Protein AF-A0A3E2X1S2-F1 (afdb_monomer_lite)

Structure (mmCIF, N/CA/C/O backbone):
data_AF-A0A3E2X1S2-F1
#
_entry.id   AF-A0A3E2X1S2-F1
#
loop_
_atom_site.group_PDB
_atom_site.id
_atom_site.type_symbol
_atom_site.label_atom_id
_atom_site.label_alt_id
_atom_site.label_comp_id
_atom_site.label_asym_id
_atom_site.label_entity_id
_atom_site.label_seq_id
_atom_site.pdbx_PDB_ins_code
_atom_site.Cartn_x
_atom_site.Cartn_y
_atom_site.Cartn_z
_atom_site.occupancy
_atom_site.B_iso_or_equiv
_atom_site.auth_seq_id
_atom_site.auth_comp_id
_atom_site.auth_asym_id
_atom_site.auth_atom_id
_atom_site.pdbx_PDB_model_num
ATOM 1 N N . MET A 1 1 ? -21.864 0.908 42.367 1.00 70.44 1 MET A N 1
ATOM 2 C CA . MET A 1 1 ? -21.773 1.734 41.133 1.00 70.44 1 MET A CA 1
ATOM 3 C C . MET A 1 1 ? -22.948 1.372 40.247 1.00 70.44 1 MET A C 1
ATOM 5 O O . MET A 1 1 ? -23.248 0.187 40.154 1.00 70.44 1 MET A O 1
ATOM 9 N N . LYS A 1 2 ? -23.632 2.351 39.648 1.00 78.19 2 LYS A N 1
ATOM 10 C CA . LYS A 1 2 ? -24.820 2.094 38.821 1.00 78.19 2 LYS A CA 1
ATOM 11 C C . LYS A 1 2 ? -24.446 1.977 37.347 1.00 78.19 2 LYS A C 1
ATOM 13 O O . LYS A 1 2 ? -23.560 2.682 36.866 1.00 78.19 2 LYS A O 1
ATOM 18 N N . CYS A 1 3 ? -25.121 1.084 36.637 1.00 74.25 3 CYS A N 1
ATOM 19 C CA . CYS A 1 3 ? -24.978 0.922 35.201 1.00 74.25 3 CYS A CA 1
ATOM 20 C C . CYS A 1 3 ? -25.493 2.182 34.481 1.00 74.25 3 CYS A C 1
ATOM 22 O O . CYS A 1 3 ? -26.641 2.568 34.709 1.00 74.25 3 CYS A O 1
ATOM 24 N N . PRO A 1 4 ? -24.718 2.794 33.566 1.00 74.25 4 PRO A N 1
ATOM 25 C CA . PRO A 1 4 ? -25.152 3.987 32.832 1.00 74.25 4 PRO A CA 1
ATOM 26 C C . PRO A 1 4 ? -26.314 3.720 31.861 1.00 74.25 4 PRO A C 1
ATOM 28 O O . PRO A 1 4 ? -26.909 4.662 31.353 1.00 74.25 4 PRO A O 1
ATOM 31 N N . LYS A 1 5 ? -26.633 2.447 31.579 1.00 77.50 5 LYS A N 1
ATOM 32 C CA . LYS A 1 5 ? -27.689 2.059 30.634 1.00 77.50 5 LYS A CA 1
ATOM 33 C C . LYS A 1 5 ? -29.023 1.728 31.313 1.00 77.50 5 LYS A C 1
ATOM 35 O O . LYS A 1 5 ? -30.064 2.084 30.782 1.00 77.50 5 LYS A O 1
ATOM 40 N N . CYS A 1 6 ? -28.998 1.036 32.453 1.00 81.88 6 CYS A N 1
ATOM 41 C CA . CYS A 1 6 ? -30.210 0.543 33.124 1.00 81.88 6 CYS A CA 1
ATOM 42 C C . CYS A 1 6 ? -30.340 0.957 34.595 1.00 81.88 6 CYS A C 1
ATOM 44 O O . CYS A 1 6 ? -31.314 0.587 35.236 1.00 81.88 6 CYS A O 1
ATOM 46 N N . GLY A 1 7 ? -29.363 1.669 35.165 1.00 79.88 7 GLY A N 1
ATOM 47 C CA . GLY A 1 7 ? -29.407 2.118 36.561 1.00 79.88 7 GLY A CA 1
ATOM 48 C C . GLY A 1 7 ? -29.196 1.026 37.620 1.00 79.88 7 GLY A C 1
ATOM 49 O O . GLY A 1 7 ? -29.007 1.373 38.785 1.00 79.88 7 GLY A O 1
ATOM 50 N N . ASN A 1 8 ? -29.166 -0.256 37.238 1.00 84.62 8 ASN A N 1
ATOM 51 C CA . ASN A 1 8 ? -28.918 -1.373 38.154 1.00 84.62 8 ASN A CA 1
ATOM 52 C C . ASN A 1 8 ? -27.481 -1.401 38.682 1.00 84.62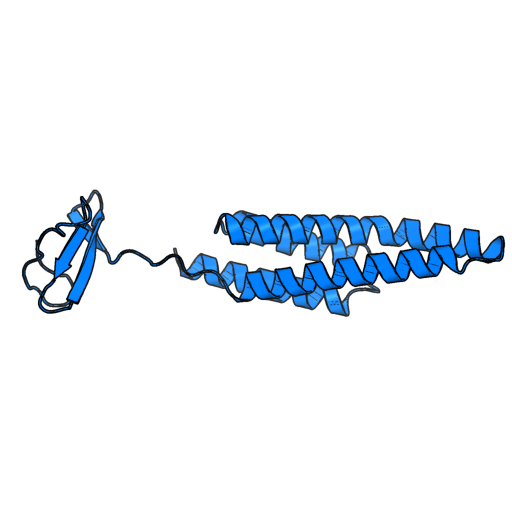 8 ASN A C 1
ATOM 54 O O . ASN A 1 8 ? -26.566 -0.819 38.092 1.00 84.62 8 ASN A O 1
ATOM 58 N N . GLU A 1 9 ? -27.282 -2.095 39.800 1.00 82.81 9 GLU A N 1
ATOM 59 C CA . GLU A 1 9 ? -25.969 -2.232 40.419 1.00 82.81 9 GLU A CA 1
ATOM 60 C C . GLU A 1 9 ? -25.015 -3.071 39.562 1.00 82.81 9 GLU A C 1
ATOM 62 O O . GLU A 1 9 ? -25.385 -4.068 38.943 1.00 82.81 9 GLU A O 1
ATOM 67 N N . LEU A 1 10 ? -23.764 -2.622 39.507 1.00 81.06 10 LEU A N 1
ATOM 68 C CA . LEU A 1 10 ? -22.674 -3.291 38.817 1.00 81.06 10 LEU A CA 1
ATOM 69 C C . LEU A 1 10 ? -21.907 -4.188 39.791 1.00 81.06 10 LEU A C 1
ATOM 71 O O . LEU A 1 10 ? -21.396 -3.717 40.810 1.00 81.06 10 LEU A O 1
ATOM 75 N N . ARG A 1 11 ? -21.758 -5.464 39.437 1.00 83.06 11 ARG A N 1
ATOM 76 C CA . ARG A 1 11 ? -20.967 -6.458 40.170 1.00 83.06 11 ARG A CA 1
ATOM 77 C C . ARG A 1 11 ? -19.531 -6.492 39.643 1.00 83.06 11 ARG A C 1
ATOM 79 O O . ARG A 1 11 ? -19.321 -6.401 38.441 1.00 83.06 11 ARG A O 1
ATOM 86 N N . ALA A 1 12 ? -18.532 -6.694 40.502 1.00 80.75 12 ALA A N 1
ATOM 87 C CA . ALA A 1 12 ? -17.154 -6.923 40.053 1.00 80.75 12 ALA A CA 1
ATOM 88 C C . ALA A 1 12 ? -17.018 -8.260 39.291 1.00 80.75 12 ALA A C 1
ATOM 90 O O . ALA A 1 12 ? -17.514 -9.305 39.732 1.00 80.75 12 ALA A O 1
ATOM 91 N N . ALA A 1 13 ? -16.343 -8.240 38.142 1.00 81.12 13 ALA A N 1
ATOM 92 C CA . ALA A 1 13 ? -16.079 -9.432 37.345 1.00 81.12 13 ALA A CA 1
ATOM 93 C C . ALA A 1 13 ? -15.066 -10.336 38.067 1.00 81.12 13 ALA A C 1
ATOM 95 O O . ALA A 1 13 ? -13.959 -9.907 38.372 1.00 81.12 13 ALA A O 1
ATOM 96 N N . LYS A 1 14 ? -15.409 -11.613 38.288 1.00 78.44 14 LYS A N 1
ATOM 97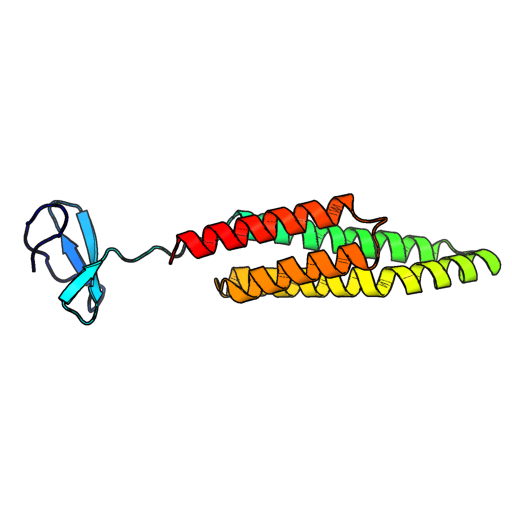 C CA . LYS A 1 14 ? -14.512 -12.574 38.963 1.00 78.44 14 LYS A CA 1
ATOM 98 C C . LYS A 1 14 ? -13.238 -12.896 38.164 1.00 78.44 14 LYS A C 1
ATOM 100 O O . LYS A 1 14 ? -12.242 -13.278 38.756 1.00 78.44 14 LYS A O 1
ATOM 105 N N . ASN A 1 15 ? -13.268 -12.724 36.838 1.00 77.50 15 ASN A N 1
ATOM 106 C CA . ASN A 1 15 ? -12.197 -13.172 35.936 1.00 77.50 15 ASN A CA 1
ATOM 107 C C . ASN A 1 15 ? -11.258 -12.053 35.453 1.00 77.50 15 ASN A C 1
ATOM 109 O O . ASN A 1 15 ? -10.311 -12.341 34.726 1.00 77.50 15 ASN A O 1
ATOM 113 N N . LYS A 1 16 ? -11.530 -10.779 35.776 1.00 71.69 16 LYS A N 1
ATOM 114 C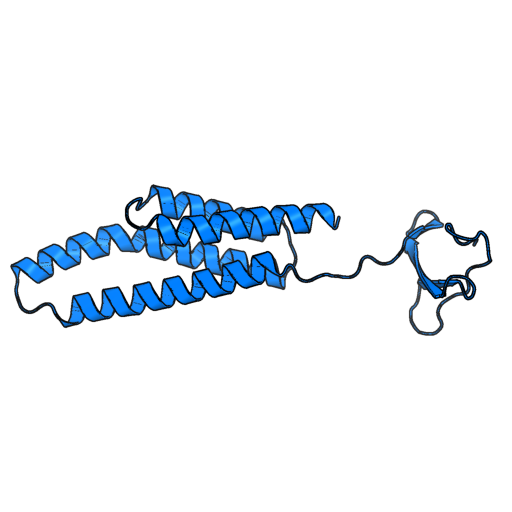 CA . LYS A 1 16 ? -10.707 -9.635 35.345 1.00 71.69 16 LYS A CA 1
ATOM 115 C C . LYS A 1 16 ? -10.768 -8.503 36.372 1.00 71.69 16 LYS A C 1
ATOM 117 O O . LYS A 1 16 ? -11.828 -7.908 36.565 1.00 71.69 16 LYS A O 1
ATOM 122 N N . GLU A 1 17 ? -9.632 -8.162 36.976 1.00 72.81 17 GLU A N 1
ATOM 123 C CA . GLU A 1 17 ? -9.527 -7.035 37.909 1.00 72.81 17 GLU A CA 1
ATOM 124 C C . GLU A 1 17 ? -9.866 -5.702 37.217 1.00 72.81 17 GLU A C 1
ATOM 126 O O . GLU A 1 17 ? -9.459 -5.439 36.083 1.00 72.81 17 GLU A O 1
ATOM 131 N N . GLY A 1 18 ? -10.664 -4.861 37.883 1.00 73.19 18 GLY A N 1
ATOM 132 C CA . GLY A 1 18 ? -11.097 -3.557 37.360 1.00 73.19 18 GLY A CA 1
ATOM 133 C C . GLY A 1 18 ? -12.247 -3.592 36.340 1.00 73.19 18 GLY A C 1
ATOM 134 O O . GLY A 1 18 ? -12.597 -2.543 35.786 1.00 73.19 18 GLY A O 1
ATOM 135 N N . TYR A 1 19 ? -12.850 -4.761 36.094 1.00 76.19 19 TYR A N 1
ATOM 136 C CA . TYR A 1 19 ? -14.057 -4.903 35.275 1.00 76.19 19 TYR A CA 1
ATOM 137 C C . TYR A 1 19 ? -15.294 -5.133 36.139 1.00 76.19 19 TYR A C 1
ATOM 139 O O . TYR A 1 19 ? -15.247 -5.822 37.156 1.00 76.19 19 TYR A O 1
ATOM 147 N N . TYR A 1 20 ? -16.417 -4.590 35.688 1.00 80.06 20 TYR A N 1
ATOM 148 C CA . TYR A 1 20 ? -17.721 -4.730 36.311 1.00 80.06 20 TYR A CA 1
ATOM 149 C C . TYR A 1 20 ? -18.744 -5.234 35.289 1.00 80.06 20 TYR A C 1
ATOM 151 O O . TYR A 1 20 ? -18.684 -4.868 34.116 1.00 80.06 20 TYR A O 1
ATOM 159 N N . VAL A 1 21 ? -19.670 -6.080 35.725 1.00 83.81 21 VAL A N 1
ATOM 160 C CA . VAL A 1 21 ? -20.726 -6.688 34.911 1.00 83.81 21 VAL A CA 1
ATOM 161 C C . VAL A 1 21 ? -22.079 -6.228 35.435 1.00 83.81 21 VAL A C 1
ATOM 163 O O . VAL A 1 21 ? -22.284 -6.138 36.646 1.00 83.81 21 VAL A O 1
ATOM 166 N N . CYS A 1 22 ? -22.994 -5.922 34.521 1.00 82.94 22 CYS A N 1
ATOM 167 C CA . CYS A 1 22 ? -24.399 -5.706 34.843 1.00 82.94 22 CYS A CA 1
ATOM 168 C C . CYS A 1 22 ? -25.206 -6.955 34.472 1.00 82.94 22 CYS A C 1
ATOM 170 O O . CYS A 1 22 ? -25.376 -7.201 33.280 1.00 82.94 22 CYS A O 1
ATOM 172 N N . ASP A 1 23 ? -25.746 -7.694 35.447 1.00 82.50 23 ASP A N 1
ATOM 173 C CA . ASP A 1 23 ? -26.539 -8.913 35.190 1.00 82.50 23 ASP A CA 1
ATOM 174 C C . ASP A 1 23 ? -27.833 -8.625 34.397 1.00 82.50 23 ASP A C 1
ATOM 176 O O . ASP A 1 23 ? -28.298 -9.456 33.627 1.00 82.50 23 ASP A O 1
ATOM 180 N N . ALA A 1 24 ? -28.391 -7.413 34.508 1.00 83.25 24 ALA A N 1
ATOM 181 C CA . ALA A 1 24 ? -29.602 -7.018 33.779 1.00 83.25 24 ALA A CA 1
ATOM 182 C C . ALA A 1 24 ? -29.359 -6.609 32.316 1.00 83.25 24 ALA A C 1
ATOM 184 O O . ALA A 1 24 ? -30.285 -6.594 31.512 1.00 83.25 24 ALA A O 1
ATOM 185 N N . CYS A 1 25 ? -28.138 -6.194 31.973 1.00 75.38 25 CYS A N 1
ATOM 186 C CA . CYS A 1 25 ? -27.777 -5.744 30.623 1.00 75.38 25 CYS A CA 1
ATOM 187 C C . CYS A 1 25 ? -26.734 -6.644 29.957 1.00 75.38 25 CYS A C 1
ATOM 189 O O . CYS A 1 25 ? -26.215 -6.245 28.913 1.00 75.38 25 CYS A O 1
ATOM 191 N N . ASP A 1 26 ? -26.372 -7.752 30.608 1.00 77.69 26 ASP A N 1
ATOM 192 C CA . ASP A 1 26 ? -25.306 -8.695 30.253 1.00 77.69 26 ASP A CA 1
ATOM 193 C C . ASP A 1 26 ? -24.111 -8.031 29.548 1.00 77.69 26 ASP A C 1
ATOM 195 O O . ASP A 1 26 ? -23.728 -8.340 28.420 1.00 77.69 26 ASP A O 1
ATOM 199 N N . SER A 1 27 ? -23.589 -6.971 30.168 1.00 74.88 27 SER A N 1
ATOM 200 C CA . SER A 1 27 ? -22.545 -6.144 29.564 1.00 74.88 27 SER A CA 1
ATOM 201 C C . SER A 1 27 ? -21.425 -5.838 30.538 1.00 74.88 27 SER A C 1
ATOM 203 O O . SER A 1 27 ? -21.642 -5.576 31.723 1.00 74.88 27 SER A O 1
ATOM 205 N N . TYR A 1 28 ? -20.212 -5.866 29.989 1.00 73.19 28 TYR A N 1
ATOM 206 C CA . TYR A 1 28 ? -18.971 -5.588 30.692 1.00 73.19 28 TYR A CA 1
ATOM 207 C C . TYR A 1 28 ? -18.626 -4.102 30.600 1.00 73.19 28 TYR A C 1
ATOM 209 O O . TYR A 1 28 ? -18.712 -3.484 29.537 1.00 73.19 28 TYR A O 1
ATOM 217 N N . TYR A 1 29 ? -18.170 -3.549 31.714 1.00 73.00 29 TYR A N 1
ATOM 218 C CA . TYR A 1 29 ? -17.710 -2.176 31.859 1.00 73.00 29 TYR A CA 1
ATOM 219 C C . TYR A 1 29 ? -16.341 -2.187 32.532 1.00 73.00 29 TYR A C 1
ATOM 221 O O . TYR A 1 29 ? -16.090 -2.984 33.434 1.00 73.00 29 TYR A O 1
ATOM 229 N N . LYS A 1 30 ? -15.435 -1.314 32.098 1.00 76.06 30 LYS A N 1
ATOM 230 C CA . LYS A 1 30 ? -14.128 -1.125 32.729 1.00 76.06 30 LYS A CA 1
ATOM 231 C C . LYS A 1 30 ? -14.163 0.151 33.564 1.00 76.06 30 LYS A C 1
ATOM 233 O O . LYS A 1 30 ? -14.633 1.185 33.084 1.00 76.06 30 LYS A O 1
ATOM 238 N N . LYS A 1 31 ? -13.643 0.095 34.791 1.00 65.69 31 LYS A N 1
ATOM 239 C CA . LYS A 1 31 ? -13.496 1.287 35.635 1.00 65.69 31 LYS A CA 1
ATOM 240 C C . LYS A 1 31 ? -12.282 2.098 35.176 1.00 65.69 31 LYS A C 1
ATOM 242 O O . LYS A 1 31 ? -11.163 1.583 35.151 1.00 65.69 31 LYS A O 1
ATOM 247 N N . ARG A 1 32 ? -12.505 3.352 34.766 1.00 63.53 32 ARG A N 1
ATOM 248 C CA . ARG A 1 32 ? -11.442 4.337 34.479 1.00 63.53 32 ARG A CA 1
ATOM 249 C C . ARG A 1 32 ? -11.171 5.157 35.757 1.00 63.53 32 ARG A C 1
ATOM 251 O O . ARG A 1 32 ? -12.032 5.205 36.629 1.00 63.53 32 ARG A O 1
ATOM 258 N N . SER A 1 33 ? -9.999 5.790 35.885 1.00 54.75 33 SER A N 1
ATOM 259 C CA . SER A 1 33 ? -9.523 6.465 37.117 1.00 54.75 33 SER A CA 1
ATOM 260 C C . SER A 1 33 ? -10.444 7.551 37.697 1.00 54.75 33 SER A C 1
ATOM 262 O O . SER A 1 33 ? -10.228 7.958 38.828 1.00 54.75 33 SER A O 1
ATOM 264 N N . ASN A 1 34 ? -11.460 8.002 36.956 1.00 59.25 34 ASN A N 1
ATOM 265 C CA . ASN A 1 34 ? -12.389 9.065 37.357 1.00 59.25 34 ASN A CA 1
ATOM 266 C C . ASN A 1 34 ? -13.796 8.517 37.688 1.00 59.25 34 ASN A C 1
ATOM 268 O O . ASN A 1 34 ? -14.793 9.147 37.353 1.00 59.25 34 ASN A O 1
ATOM 272 N N . ASP A 1 35 ? -13.888 7.298 38.233 1.00 60.38 35 ASP A N 1
ATOM 273 C CA . ASP A 1 35 ? -15.127 6.592 38.629 1.00 60.38 35 ASP A CA 1
ATOM 274 C C . ASP A 1 35 ? -16.208 6.386 37.539 1.00 60.38 35 ASP A C 1
ATOM 276 O O . ASP A 1 35 ? -17.267 5.813 37.803 1.00 60.38 35 ASP A O 1
ATOM 280 N N . ALA A 1 36 ? -15.934 6.749 36.284 1.00 57.56 36 ALA A N 1
ATOM 281 C CA . ALA A 1 36 ? -16.813 6.484 35.149 1.00 57.56 36 ALA A CA 1
ATOM 282 C C . ALA A 1 36 ? -16.670 5.034 34.635 1.00 57.56 36 ALA A C 1
ATOM 284 O O . ALA A 1 36 ? -15.561 4.532 34.419 1.00 57.56 36 ALA A O 1
ATOM 285 N N . CYS A 1 37 ? -17.810 4.371 34.405 1.00 55.72 37 CYS A N 1
ATOM 286 C CA . CYS A 1 37 ? -17.897 3.047 33.784 1.00 55.72 37 CYS A CA 1
ATOM 287 C C . CYS A 1 37 ? -18.076 3.177 32.265 1.00 55.72 37 CYS A C 1
ATOM 289 O O . CYS A 1 37 ? -19.133 3.597 31.798 1.00 55.72 37 CYS A O 1
ATOM 291 N N . GLU A 1 38 ? -17.071 2.768 31.491 1.00 60.41 38 GLU A N 1
ATOM 292 C CA . GLU A 1 38 ? -17.108 2.767 30.021 1.00 60.41 38 GLU A CA 1
ATOM 293 C C . GLU A 1 38 ? -17.024 1.321 29.508 1.00 60.41 38 GLU A C 1
ATOM 295 O O . GLU A 1 38 ? -16.341 0.481 30.102 1.00 60.41 38 GLU A O 1
ATOM 300 N N . LYS A 1 39 ? -17.734 0.992 28.423 1.00 52.03 39 LYS A N 1
ATOM 301 C CA . LYS A 1 39 ? -17.607 -0.335 27.803 1.00 52.03 39 LYS A CA 1
ATOM 302 C C . LYS A 1 39 ? -16.186 -0.501 27.242 1.00 52.03 39 LYS A C 1
ATOM 304 O O . LYS A 1 39 ? -15.687 0.431 26.610 1.00 52.03 39 LYS A O 1
ATOM 309 N N . PRO A 1 40 ? -15.519 -1.653 27.433 1.00 51.56 40 PRO A N 1
ATOM 310 C CA . PRO A 1 40 ? -14.219 -1.893 26.824 1.00 51.56 40 PRO A CA 1
ATOM 311 C C . PRO A 1 40 ? -14.373 -1.885 25.299 1.00 51.56 40 PRO A C 1
ATOM 313 O O . PRO A 1 40 ? -15.082 -2.719 24.743 1.00 51.56 40 PRO A O 1
ATOM 316 N N . LYS A 1 41 ? -13.728 -0.925 24.626 1.00 53.97 41 LYS A N 1
ATOM 317 C CA . LYS A 1 41 ? -13.654 -0.897 23.162 1.00 53.97 41 LYS A CA 1
ATOM 318 C C . LYS A 1 41 ? -12.924 -2.148 22.679 1.00 53.97 41 LYS A C 1
ATOM 320 O O . LYS A 1 41 ? -11.754 -2.364 23.001 1.00 53.97 41 LYS A O 1
ATOM 325 N N . GLU A 1 42 ? -13.636 -2.985 21.939 1.00 49.94 42 GLU A N 1
ATOM 326 C CA . GLU A 1 42 ? -13.079 -4.173 21.304 1.00 49.94 42 GLU A CA 1
ATOM 327 C C . GLU A 1 42 ? -12.055 -3.741 20.251 1.00 49.94 42 GLU A C 1
ATOM 329 O O . GLU A 1 42 ? -12.329 -2.857 19.440 1.00 49.94 42 GLU A O 1
ATOM 334 N N . LYS A 1 43 ? -10.858 -4.340 20.261 1.00 49.44 43 LYS A N 1
ATOM 335 C CA . LYS A 1 43 ? -9.860 -4.112 19.208 1.00 49.44 43 LYS A CA 1
ATOM 336 C C . LYS A 1 43 ? -10.369 -4.746 17.915 1.00 49.44 43 LYS A C 1
ATOM 338 O O . LYS A 1 43 ? -10.116 -5.922 17.669 1.00 49.44 43 LYS A O 1
ATOM 343 N N . LYS A 1 44 ? -11.080 -3.979 17.093 1.00 55.25 44 LYS A N 1
ATOM 344 C CA . LYS A 1 44 ? -11.457 -4.408 15.747 1.00 55.25 44 LYS A CA 1
ATOM 345 C C . LYS A 1 44 ? -10.244 -4.274 14.830 1.00 55.25 44 LYS A C 1
ATOM 347 O O . LYS A 1 44 ? -9.537 -3.268 14.846 1.00 55.25 44 LYS A O 1
ATOM 352 N N . ILE A 1 45 ? -9.952 -5.336 14.089 1.00 56.97 45 ILE A N 1
ATOM 353 C CA . ILE A 1 45 ? -8.921 -5.326 13.051 1.00 56.97 45 ILE A CA 1
ATOM 354 C C . ILE A 1 45 ? -9.535 -4.651 11.824 1.00 56.97 45 ILE A C 1
ATOM 356 O O . ILE A 1 45 ? -10.640 -4.995 11.406 1.00 56.97 45 ILE A O 1
ATOM 360 N N . ASN A 1 46 ? -8.831 -3.674 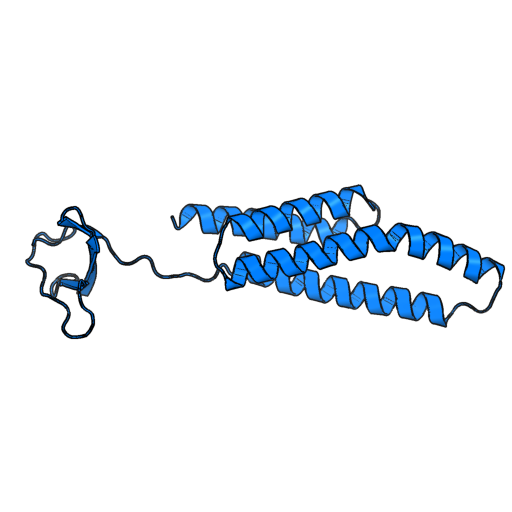11.257 1.00 67.69 46 ASN A N 1
ATOM 361 C CA . ASN A 1 46 ? -9.338 -2.880 10.142 1.00 67.69 46 ASN A CA 1
ATOM 362 C C . ASN A 1 46 ? -9.238 -3.676 8.838 1.00 67.69 46 ASN A C 1
ATOM 364 O O . ASN A 1 46 ? -8.186 -3.713 8.202 1.00 67.69 46 ASN A O 1
ATOM 368 N N . VAL A 1 47 ? -10.348 -4.293 8.430 1.00 71.62 47 VAL A N 1
ATOM 369 C CA . VAL A 1 47 ? -10.435 -5.133 7.222 1.00 71.62 47 VAL A CA 1
ATOM 370 C C . VAL A 1 47 ? -9.978 -4.378 5.965 1.00 71.62 47 VAL A C 1
ATOM 372 O O . VAL A 1 47 ? -9.295 -4.956 5.129 1.00 71.62 47 VAL A O 1
ATOM 375 N N . CYS A 1 48 ? -10.245 -3.071 5.851 1.00 70.88 48 CYS A N 1
ATOM 376 C CA . CYS A 1 48 ? -9.770 -2.268 4.714 1.00 70.88 48 CYS A CA 1
ATOM 377 C C . CYS A 1 48 ? -8.241 -2.169 4.617 1.00 70.88 48 CYS A C 1
ATOM 379 O O . CYS A 1 48 ? -7.706 -2.212 3.513 1.00 70.88 48 CYS A O 1
ATOM 381 N N . VAL A 1 49 ? -7.542 -2.071 5.753 1.00 73.56 49 VAL A N 1
ATOM 382 C CA . VAL A 1 49 ? -6.068 -2.026 5.789 1.00 73.56 49 VAL A CA 1
ATOM 383 C C . VAL A 1 49 ? -5.489 -3.396 5.431 1.00 73.56 49 VAL A C 1
ATOM 385 O O . VAL A 1 49 ? -4.471 -3.491 4.755 1.00 73.56 49 VAL A O 1
ATOM 388 N N . LEU A 1 50 ? -6.164 -4.473 5.841 1.00 79.81 50 LEU A N 1
ATOM 389 C CA . LEU A 1 50 ? -5.771 -5.827 5.462 1.00 79.81 50 LEU A CA 1
ATOM 390 C C . LEU A 1 50 ? -5.926 -6.051 3.950 1.00 79.81 50 LEU A C 1
ATOM 392 O O . LEU A 1 50 ? -5.037 -6.616 3.323 1.00 79.81 50 LEU A O 1
ATOM 396 N N . ILE A 1 51 ? -7.021 -5.572 3.353 1.00 82.81 51 ILE A N 1
ATOM 397 C CA . ILE A 1 51 ? -7.230 -5.669 1.902 1.00 82.81 51 ILE A CA 1
ATOM 398 C C . ILE A 1 51 ? -6.168 -4.851 1.156 1.00 82.81 51 ILE A C 1
ATOM 400 O O . ILE A 1 51 ? -5.575 -5.372 0.214 1.00 82.81 51 ILE A O 1
ATOM 404 N N . SER A 1 52 ? -5.867 -3.616 1.585 1.00 81.81 52 SER A N 1
ATOM 405 C CA . SER A 1 52 ? -4.815 -2.822 0.928 1.00 81.81 52 SER A CA 1
ATOM 406 C C . SER A 1 52 ? -3.434 -3.459 1.044 1.00 81.81 52 SER A C 1
ATOM 408 O O . SER A 1 52 ? -2.651 -3.383 0.103 1.00 81.81 52 SER A O 1
ATOM 410 N N . LEU A 1 53 ? -3.141 -4.133 2.159 1.00 84.56 53 LEU A N 1
ATOM 411 C CA . LEU A 1 53 ? -1.910 -4.901 2.321 1.00 84.56 53 LEU A CA 1
ATOM 412 C C . LEU A 1 53 ? -1.812 -6.040 1.299 1.00 84.56 53 LEU A C 1
ATOM 414 O O . LEU A 1 53 ? -0.774 -6.200 0.664 1.00 84.56 53 LEU A O 1
ATOM 418 N N . ILE A 1 54 ? -2.880 -6.827 1.145 1.00 87.62 54 ILE A N 1
ATOM 419 C CA . ILE A 1 54 ? -2.906 -7.962 0.214 1.00 87.62 54 ILE A CA 1
ATOM 420 C C . ILE A 1 54 ? -2.685 -7.474 -1.221 1.00 87.62 54 ILE A C 1
ATOM 422 O O . ILE A 1 54 ? -1.862 -8.049 -1.932 1.00 87.62 54 ILE A O 1
ATOM 426 N N . PHE A 1 55 ? -3.366 -6.395 -1.619 1.00 86.50 55 PHE A N 1
ATOM 427 C CA . PHE A 1 55 ? -3.180 -5.780 -2.934 1.00 86.50 55 PHE A CA 1
ATOM 428 C C . PHE A 1 55 ? -1.745 -5.275 -3.142 1.00 86.50 55 PHE A C 1
ATOM 430 O O . PHE A 1 55 ? -1.128 -5.658 -4.132 1.00 86.50 55 PHE A O 1
ATOM 437 N N . GLY A 1 56 ? -1.177 -4.547 -2.175 1.00 83.94 56 GLY A N 1
ATOM 438 C CA . GLY A 1 56 ? 0.199 -4.042 -2.263 1.00 83.94 56 GLY A CA 1
ATOM 439 C C . GLY A 1 56 ? 1.260 -5.136 -2.354 1.00 83.94 56 GLY A C 1
ATOM 440 O O . GLY A 1 56 ? 2.210 -5.029 -3.130 1.00 83.94 56 GLY A O 1
ATOM 441 N N . VAL A 1 57 ? 1.090 -6.235 -1.615 1.00 87.44 57 VAL A N 1
ATOM 442 C CA . VAL A 1 57 ? 1.995 -7.392 -1.708 1.00 87.44 57 VAL A CA 1
ATOM 443 C C . VAL A 1 57 ? 1.870 -8.075 -3.072 1.00 87.44 57 VAL A C 1
ATOM 445 O O . VAL A 1 57 ? 2.887 -8.374 -3.696 1.00 87.44 57 VAL A O 1
ATOM 448 N N . LEU A 1 58 ? 0.645 -8.286 -3.564 1.00 89.88 58 LEU A N 1
ATOM 449 C CA . LEU A 1 58 ? 0.404 -8.835 -4.904 1.00 89.88 58 LEU A CA 1
ATOM 450 C C . LEU A 1 58 ? 1.019 -7.958 -6.000 1.00 89.88 58 LEU A C 1
ATOM 452 O O . LEU A 1 58 ? 1.645 -8.486 -6.920 1.00 89.88 58 LEU A O 1
ATOM 456 N N . TYR A 1 59 ? 0.888 -6.637 -5.884 1.00 85.88 59 TYR A N 1
ATOM 457 C CA . TYR A 1 59 ? 1.468 -5.683 -6.823 1.00 85.88 59 TYR A CA 1
ATOM 458 C C . TYR A 1 59 ? 3.001 -5.739 -6.830 1.00 85.88 59 TYR A C 1
ATOM 460 O O . TYR A 1 59 ? 3.605 -5.816 -7.900 1.00 85.88 59 TYR A O 1
ATOM 468 N N . LEU A 1 60 ? 3.650 -5.795 -5.660 1.00 86.25 60 LEU A N 1
ATOM 469 C CA . LEU A 1 60 ? 5.108 -5.953 -5.586 1.00 86.25 60 LEU A CA 1
ATOM 470 C C . LEU A 1 60 ? 5.588 -7.259 -6.213 1.00 86.25 60 LEU A C 1
ATOM 472 O O . LEU A 1 60 ? 6.601 -7.262 -6.913 1.00 86.25 60 LEU A O 1
ATOM 476 N N . ILE A 1 61 ? 4.862 -8.355 -5.983 1.00 89.81 61 ILE A N 1
ATOM 477 C CA . ILE A 1 61 ? 5.166 -9.649 -6.598 1.00 89.81 61 ILE A CA 1
ATOM 478 C C . ILE A 1 61 ? 5.056 -9.538 -8.122 1.00 89.81 61 ILE A C 1
ATOM 480 O O . ILE A 1 61 ? 5.983 -9.931 -8.830 1.00 89.81 61 ILE A O 1
ATOM 484 N N . TYR A 1 62 ? 3.970 -8.950 -8.632 1.00 88.56 62 TYR A N 1
ATOM 485 C CA . TYR A 1 62 ? 3.790 -8.708 -10.065 1.00 88.56 62 TYR A CA 1
ATOM 486 C C . TYR A 1 62 ? 4.940 -7.880 -10.656 1.00 88.56 62 TYR A C 1
ATOM 488 O O . TYR A 1 62 ? 5.528 -8.282 -11.661 1.00 88.56 62 TYR A O 1
ATOM 496 N N . CYS A 1 63 ? 5.314 -6.768 -10.014 1.00 84.88 63 CYS A N 1
ATOM 497 C CA . CYS A 1 63 ? 6.445 -5.954 -10.451 1.00 84.88 63 CYS A CA 1
ATOM 498 C C . CYS A 1 63 ? 7.753 -6.755 -10.457 1.00 84.88 63 CYS A C 1
ATOM 500 O O . CYS A 1 63 ? 8.490 -6.689 -11.438 1.00 84.88 63 CYS A O 1
ATOM 502 N N . ALA A 1 64 ? 8.039 -7.535 -9.413 1.00 85.75 64 ALA A N 1
ATOM 503 C CA . ALA A 1 64 ? 9.251 -8.347 -9.359 1.00 85.75 64 ALA A CA 1
ATOM 504 C C . ALA A 1 64 ? 9.321 -9.331 -10.539 1.00 85.75 64 ALA A C 1
ATOM 506 O O . ALA A 1 64 ? 10.311 -9.336 -11.265 1.00 85.75 64 ALA A O 1
ATOM 507 N N . PHE A 1 65 ? 8.253 -10.091 -10.800 1.00 89.31 65 PHE A N 1
ATOM 508 C CA . PHE A 1 65 ? 8.219 -11.038 -11.919 1.00 89.31 65 PHE A CA 1
ATOM 509 C C . PHE A 1 65 ? 8.299 -10.355 -13.288 1.00 89.31 65 PHE A C 1
ATOM 511 O O . PHE A 1 65 ? 9.067 -10.799 -14.140 1.00 89.31 65 PHE A O 1
ATOM 518 N N . TYR A 1 66 ? 7.552 -9.267 -13.500 1.00 86.44 66 TYR A N 1
ATOM 519 C CA . TYR A 1 66 ? 7.549 -8.536 -14.769 1.00 86.44 66 TYR A CA 1
ATOM 520 C C . TYR A 1 66 ? 8.937 -7.978 -15.111 1.00 86.44 66 TYR A C 1
ATOM 522 O O . TYR A 1 66 ? 9.433 -8.157 -16.226 1.00 86.44 66 TYR A O 1
ATOM 530 N N . TRP A 1 67 ? 9.598 -7.340 -14.141 1.00 82.19 67 TRP A N 1
ATOM 531 C CA . TRP A 1 67 ? 10.922 -6.757 -14.350 1.00 82.19 67 TRP A CA 1
ATOM 532 C C . TRP A 1 67 ? 12.020 -7.824 -14.429 1.00 82.19 67 TRP A C 1
ATOM 534 O O . TRP A 1 67 ? 12.902 -7.710 -15.280 1.00 82.19 67 TRP A O 1
ATOM 544 N N . SER A 1 68 ? 11.945 -8.899 -13.636 1.00 83.62 68 SER A N 1
ATOM 545 C CA . SER A 1 68 ? 12.866 -10.040 -13.755 1.00 83.62 68 SER A CA 1
ATOM 546 C C . SER A 1 68 ? 12.743 -10.761 -15.103 1.00 83.62 68 SER A C 1
ATOM 548 O O . SER A 1 68 ? 13.767 -11.107 -15.697 1.00 83.62 68 SER A O 1
ATOM 550 N N . GLY A 1 69 ? 11.523 -10.945 -15.616 1.00 82.56 69 GLY A N 1
ATOM 551 C CA . GLY A 1 69 ? 11.284 -11.500 -16.953 1.00 82.56 69 GLY A CA 1
ATOM 552 C C . GLY A 1 69 ? 11.835 -10.592 -18.052 1.00 82.56 69 GLY A C 1
ATOM 553 O O . GLY A 1 69 ? 12.634 -11.029 -18.874 1.00 82.56 69 GLY A O 1
ATOM 554 N N . THR A 1 70 ? 11.528 -9.292 -17.978 1.00 81.75 70 THR A N 1
ATOM 555 C CA . THR A 1 70 ? 12.012 -8.285 -18.942 1.00 81.75 70 THR A CA 1
ATOM 556 C C . THR A 1 70 ? 13.540 -8.235 -19.015 1.00 81.75 70 THR A C 1
ATOM 558 O O . THR A 1 70 ? 14.097 -8.097 -20.099 1.00 81.75 70 THR A O 1
ATOM 561 N N . ILE A 1 71 ? 14.243 -8.360 -17.883 1.00 80.19 71 ILE A N 1
ATOM 562 C CA . ILE A 1 71 ? 15.713 -8.400 -17.861 1.00 80.19 71 ILE A CA 1
ATOM 563 C C . ILE A 1 71 ? 16.240 -9.689 -18.509 1.00 80.19 71 ILE A C 1
ATOM 565 O O . ILE A 1 71 ? 17.220 -9.638 -19.252 1.00 80.19 71 ILE A O 1
ATOM 569 N N . SER A 1 72 ? 15.592 -10.828 -18.260 1.00 80.12 72 SER A N 1
ATOM 570 C CA . SER A 1 72 ? 16.036 -12.140 -18.753 1.00 80.12 72 SER A CA 1
ATOM 571 C C . SER A 1 72 ? 15.878 -12.291 -20.271 1.00 80.12 72 SER A C 1
ATOM 573 O O . SER A 1 72 ? 16.740 -12.883 -20.915 1.00 80.12 72 SER A O 1
ATOM 575 N N . ASP A 1 73 ? 14.844 -11.680 -20.854 1.00 81.25 73 ASP A N 1
ATOM 576 C CA . ASP A 1 73 ? 14.551 -11.746 -22.295 1.00 81.25 73 ASP A CA 1
ATOM 577 C C . ASP A 1 73 ? 15.387 -10.761 -23.147 1.00 81.25 73 ASP A C 1
ATOM 579 O O . ASP A 1 73 ? 15.228 -10.670 -24.369 1.00 81.25 73 ASP A O 1
ATOM 583 N N . THR A 1 74 ? 16.310 -10.000 -22.539 1.00 80.12 74 THR A N 1
ATOM 584 C CA . THR A 1 74 ? 17.134 -9.014 -23.265 1.00 80.12 74 THR A CA 1
ATOM 585 C C . THR A 1 74 ? 18.331 -9.635 -23.989 1.00 80.12 74 THR A C 1
ATOM 587 O O . THR A 1 74 ? 19.388 -9.893 -23.412 1.00 80.12 74 THR A O 1
ATOM 590 N N . VAL A 1 75 ? 18.201 -9.792 -25.309 1.00 79.44 75 VAL A N 1
ATOM 591 C CA . VAL A 1 75 ? 19.236 -10.392 -26.177 1.00 79.44 75 VAL A CA 1
ATOM 592 C C . VAL A 1 75 ? 20.188 -9.373 -26.829 1.00 79.44 75 VAL A C 1
ATOM 594 O O . VAL A 1 75 ? 21.345 -9.700 -27.082 1.00 79.44 75 VAL A O 1
ATOM 597 N N . GLY A 1 76 ? 19.749 -8.130 -27.082 1.00 83.12 76 GLY A N 1
ATOM 598 C CA . GLY A 1 76 ? 20.524 -7.111 -27.814 1.00 83.12 76 GLY A CA 1
ATOM 599 C C . GLY A 1 76 ? 21.121 -5.992 -26.948 1.00 83.12 76 GLY A C 1
ATOM 600 O O . GLY A 1 76 ? 20.533 -5.586 -25.945 1.00 83.12 76 GLY A O 1
ATOM 601 N N . THR A 1 77 ? 22.260 -5.422 -27.362 1.00 78.88 77 THR A N 1
ATOM 602 C CA . THR A 1 77 ? 22.954 -4.328 -26.645 1.00 78.88 77 THR A CA 1
ATOM 603 C C . THR A 1 77 ? 22.089 -3.070 -26.522 1.00 78.88 77 THR A C 1
ATOM 605 O O . THR A 1 77 ? 22.021 -2.475 -25.450 1.00 78.88 77 THR A O 1
ATOM 608 N N . ALA A 1 78 ? 21.362 -2.699 -27.582 1.00 81.50 78 ALA A N 1
ATOM 609 C CA . ALA A 1 78 ? 20.433 -1.565 -27.558 1.00 81.50 78 ALA A CA 1
ATOM 610 C C . ALA A 1 78 ? 19.230 -1.812 -26.624 1.00 81.50 78 ALA A C 1
ATOM 612 O O . ALA A 1 78 ? 18.842 -0.923 -25.868 1.00 81.50 78 ALA A O 1
ATOM 613 N N . GLN A 1 79 ? 18.687 -3.036 -26.606 1.00 82.31 79 GLN A N 1
ATOM 614 C CA . GLN A 1 79 ? 17.623 -3.434 -25.673 1.00 82.31 79 GLN A CA 1
ATOM 615 C C . GLN A 1 79 ? 18.106 -3.431 -24.221 1.00 82.31 79 GLN A C 1
ATOM 617 O O . GLN A 1 79 ? 17.378 -2.962 -23.352 1.00 82.31 79 GLN A O 1
ATOM 622 N N . LYS A 1 80 ? 19.340 -3.874 -23.950 1.00 83.50 80 LYS A N 1
ATOM 623 C CA . LYS A 1 80 ? 19.933 -3.808 -22.605 1.00 83.50 80 LYS A CA 1
ATOM 624 C C . LYS A 1 80 ? 20.057 -2.376 -22.092 1.00 83.50 80 LYS A C 1
ATOM 626 O O . LYS A 1 80 ? 19.746 -2.130 -20.931 1.00 83.50 80 LYS A O 1
ATOM 631 N N . VAL A 1 81 ? 20.457 -1.431 -22.945 1.00 86.12 81 VAL A N 1
ATOM 632 C CA . VAL A 1 81 ? 20.515 -0.004 -22.582 1.00 86.12 81 VAL A CA 1
ATOM 633 C C . VAL A 1 81 ? 19.110 0.550 -22.323 1.00 86.12 81 VAL A C 1
ATOM 635 O O . VAL A 1 81 ? 18.895 1.207 -21.307 1.00 86.12 81 VAL A O 1
ATOM 638 N N . GLY A 1 82 ? 18.140 0.237 -23.188 1.00 85.25 82 GLY A N 1
ATOM 639 C CA . GLY A 1 82 ? 16.748 0.659 -23.007 1.00 85.25 82 GLY A CA 1
ATOM 640 C C . GLY A 1 82 ? 16.122 0.127 -21.715 1.00 85.25 82 GLY A C 1
ATOM 641 O O . GLY A 1 82 ? 15.516 0.893 -20.966 1.00 85.25 82 GLY A O 1
ATOM 642 N N . VAL A 1 83 ? 16.334 -1.159 -21.409 1.00 86.12 83 VAL A N 1
ATOM 643 C CA . VAL A 1 83 ? 15.879 -1.765 -20.152 1.00 86.12 83 VAL A CA 1
ATOM 644 C C . VAL A 1 83 ? 16.589 -1.124 -18.970 1.00 86.12 83 VAL A C 1
ATOM 646 O O . VAL A 1 83 ? 15.901 -0.675 -18.069 1.00 86.12 83 VAL A O 1
ATOM 649 N N . ALA A 1 84 ? 17.916 -0.963 -18.988 1.00 84.25 84 ALA A N 1
ATOM 650 C CA . ALA A 1 84 ? 18.651 -0.342 -17.882 1.00 84.25 84 ALA A CA 1
ATOM 651 C C . ALA A 1 84 ? 18.142 1.070 -17.530 1.00 84.25 84 ALA A C 1
ATOM 653 O O . ALA A 1 84 ? 17.981 1.393 -16.348 1.00 84.25 84 ALA A O 1
ATOM 654 N N . ILE A 1 85 ? 17.840 1.896 -18.537 1.00 86.62 85 ILE A N 1
ATOM 655 C CA . ILE A 1 85 ? 17.260 3.231 -18.328 1.00 86.62 85 ILE A CA 1
ATOM 656 C C . ILE A 1 85 ? 15.862 3.109 -17.705 1.00 86.62 85 ILE A C 1
ATOM 658 O O . ILE A 1 85 ? 15.570 3.780 -16.714 1.00 86.62 85 ILE A O 1
ATOM 662 N N . ALA A 1 86 ? 15.020 2.217 -18.235 1.00 85.88 86 ALA A N 1
ATOM 663 C CA . ALA A 1 86 ? 13.671 1.994 -17.724 1.00 85.88 86 ALA A CA 1
ATOM 664 C C . ALA A 1 86 ? 13.668 1.473 -16.273 1.00 85.88 86 ALA A C 1
ATOM 666 O O . ALA A 1 86 ? 12.912 1.984 -15.444 1.00 85.88 86 ALA A O 1
ATOM 667 N N . THR A 1 87 ? 14.537 0.514 -15.930 1.00 83.31 87 THR A N 1
ATOM 668 C CA . THR A 1 87 ? 14.630 -0.039 -14.569 1.00 83.31 87 THR A CA 1
ATOM 669 C C . THR A 1 87 ? 15.091 1.027 -13.588 1.00 83.31 87 THR A C 1
ATOM 671 O O . THR A 1 87 ? 14.522 1.158 -12.510 1.00 83.31 87 THR A O 1
ATOM 674 N N . THR A 1 88 ? 16.078 1.840 -13.967 1.00 86.38 88 THR A N 1
ATOM 675 C CA . THR A 1 88 ? 16.591 2.918 -13.106 1.00 86.38 88 THR A CA 1
ATOM 676 C C . THR A 1 88 ? 15.506 3.947 -12.776 1.00 86.38 88 THR A C 1
ATOM 678 O O . THR A 1 88 ? 15.448 4.437 -11.651 1.00 86.38 88 THR A O 1
ATOM 681 N N . LEU A 1 89 ? 14.607 4.228 -13.724 1.00 85.81 89 LEU A N 1
ATOM 682 C CA . LEU A 1 89 ? 13.458 5.118 -13.536 1.00 85.81 89 LEU A CA 1
ATOM 683 C C . LEU A 1 89 ? 12.349 4.513 -12.661 1.00 85.81 89 LEU A C 1
ATOM 685 O O . LEU A 1 89 ? 11.738 5.235 -11.876 1.00 85.81 89 LEU A O 1
ATOM 689 N N . VAL A 1 90 ? 12.091 3.204 -12.765 1.00 85.12 90 VAL A N 1
ATOM 690 C CA . VAL A 1 90 ? 11.014 2.549 -12.002 1.00 85.12 90 VAL A CA 1
ATOM 691 C C . VAL A 1 90 ? 11.431 2.155 -10.580 1.00 85.12 90 VAL A C 1
ATOM 693 O O . VAL A 1 90 ? 10.590 2.113 -9.684 1.00 85.12 90 VAL A O 1
ATOM 696 N N . ILE A 1 91 ? 12.711 1.831 -10.357 1.00 86.69 91 ILE A N 1
ATOM 697 C CA . ILE A 1 91 ? 13.234 1.374 -9.060 1.00 86.69 91 ILE A CA 1
ATOM 698 C C . ILE A 1 91 ? 12.826 2.298 -7.907 1.00 86.69 91 ILE A C 1
ATOM 700 O O . ILE A 1 91 ? 12.352 1.776 -6.895 1.00 86.69 91 ILE A O 1
ATOM 704 N N . PRO A 1 92 ? 12.952 3.637 -8.007 1.00 85.94 92 PRO A N 1
ATOM 705 C CA . PRO A 1 92 ? 12.603 4.493 -6.885 1.00 85.94 92 PRO A CA 1
ATOM 706 C C . PRO A 1 92 ? 11.086 4.504 -6.615 1.00 85.94 92 PRO A C 1
ATOM 708 O O . PRO A 1 92 ? 10.689 4.645 -5.459 1.00 85.94 92 PRO A O 1
ATOM 711 N N . HIS A 1 93 ? 10.238 4.252 -7.625 1.00 86.75 93 HIS A N 1
ATOM 712 C CA . HIS A 1 93 ? 8.806 4.002 -7.420 1.00 86.75 93 HIS A CA 1
ATOM 713 C C . HIS A 1 93 ? 8.589 2.701 -6.645 1.00 86.75 93 HIS A C 1
ATOM 715 O O . HIS A 1 93 ? 7.999 2.744 -5.566 1.00 86.75 93 HIS A O 1
ATOM 721 N N . ILE A 1 94 ? 9.139 1.578 -7.130 1.00 87.31 94 ILE A N 1
ATOM 722 C CA . ILE A 1 94 ? 8.981 0.259 -6.494 1.00 87.31 94 ILE A CA 1
ATOM 723 C C . ILE A 1 94 ? 9.461 0.298 -5.039 1.00 87.31 94 ILE A C 1
ATOM 725 O O . ILE A 1 94 ? 8.752 -0.184 -4.156 1.00 87.31 94 ILE A O 1
ATOM 729 N N . ALA A 1 95 ? 10.609 0.929 -4.772 1.00 89.44 95 ALA A N 1
ATOM 730 C CA . ALA A 1 95 ? 11.159 1.084 -3.428 1.00 89.44 95 ALA A CA 1
ATOM 731 C C . ALA A 1 95 ? 10.212 1.847 -2.485 1.00 89.44 95 ALA A C 1
ATOM 733 O O . ALA A 1 95 ? 10.008 1.417 -1.349 1.00 89.44 95 ALA A O 1
ATOM 734 N N . MET A 1 96 ? 9.592 2.938 -2.951 1.00 89.62 96 MET A N 1
ATOM 735 C CA . MET A 1 96 ? 8.622 3.700 -2.155 1.00 89.62 96 MET A CA 1
ATOM 736 C C . MET A 1 96 ? 7.335 2.911 -1.899 1.00 89.62 96 MET A C 1
ATOM 738 O O . MET A 1 96 ? 6.868 2.890 -0.761 1.00 89.62 96 MET A O 1
ATOM 742 N N . THR A 1 97 ? 6.794 2.205 -2.900 1.00 88.81 97 THR A N 1
ATOM 743 C CA . THR A 1 97 ? 5.648 1.290 -2.706 1.00 88.81 97 THR A CA 1
ATOM 744 C C . THR A 1 97 ? 5.981 0.155 -1.741 1.00 88.81 97 THR A C 1
ATOM 746 O O . THR A 1 97 ? 5.172 -0.162 -0.876 1.00 88.81 97 THR A O 1
ATOM 749 N N . ALA A 1 98 ? 7.182 -0.424 -1.811 1.00 89.31 98 ALA A N 1
ATOM 750 C CA . ALA A 1 98 ? 7.602 -1.475 -0.887 1.00 89.31 98 ALA A CA 1
ATOM 751 C C . ALA A 1 98 ? 7.666 -0.969 0.554 1.00 89.31 98 ALA A C 1
ATOM 753 O O . ALA A 1 98 ? 7.144 -1.605 1.472 1.00 89.31 98 ALA A O 1
ATOM 754 N N . LEU A 1 99 ? 8.239 0.218 0.749 1.00 90.44 99 LEU A N 1
ATOM 755 C CA . LEU A 1 99 ? 8.274 0.853 2.057 1.00 90.44 99 LEU A CA 1
ATOM 756 C C . LEU A 1 99 ? 6.852 1.186 2.543 1.00 90.44 99 LEU A C 1
ATOM 758 O O . LEU A 1 99 ? 6.530 0.922 3.702 1.00 90.44 99 LEU A O 1
ATOM 762 N N . ALA A 1 100 ? 5.973 1.671 1.660 1.00 89.50 100 ALA A N 1
ATOM 763 C CA . ALA A 1 100 ? 4.562 1.916 1.962 1.00 89.50 100 ALA A CA 1
ATOM 764 C C . ALA A 1 100 ? 3.845 0.646 2.447 1.00 89.50 100 ALA A C 1
ATOM 766 O O . ALA A 1 100 ? 3.185 0.689 3.485 1.00 89.50 100 ALA A O 1
ATOM 767 N N . VAL A 1 101 ? 4.032 -0.490 1.762 1.00 88.94 101 VAL A N 1
ATOM 768 C CA . VAL A 1 101 ? 3.471 -1.798 2.150 1.00 88.94 101 VAL A CA 1
ATOM 769 C C . VAL A 1 101 ? 3.955 -2.212 3.539 1.00 88.94 101 VAL A C 1
ATOM 771 O O . VAL A 1 101 ? 3.145 -2.633 4.365 1.00 88.94 101 VAL A O 1
ATOM 774 N N . VAL A 1 102 ? 5.246 -2.041 3.841 1.00 90.19 102 VAL A N 1
ATOM 775 C CA . VAL A 1 102 ? 5.812 -2.361 5.164 1.00 90.19 102 VAL A CA 1
ATOM 776 C C . VAL A 1 102 ? 5.211 -1.474 6.256 1.00 90.19 102 VAL A C 1
ATOM 778 O O . VAL A 1 102 ? 4.768 -1.980 7.289 1.00 90.19 102 VAL A O 1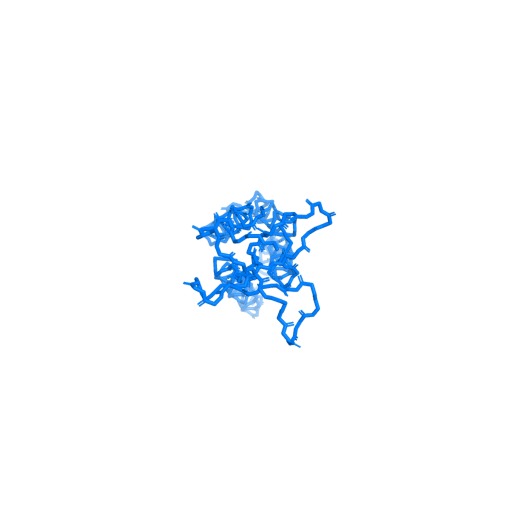
ATOM 781 N N . PHE A 1 103 ? 5.131 -0.159 6.034 1.00 86.31 103 PHE A N 1
ATOM 782 C CA . PHE A 1 103 ? 4.501 0.769 6.981 1.00 86.31 103 PHE A CA 1
ATOM 783 C C . PHE A 1 103 ? 3.003 0.486 7.162 1.00 86.31 103 PHE A C 1
ATOM 785 O O . PHE A 1 103 ? 2.491 0.573 8.281 1.00 86.31 103 PHE A O 1
ATOM 792 N N . ASN A 1 104 ? 2.313 0.082 6.095 1.00 86.62 104 ASN A N 1
ATOM 793 C CA . ASN A 1 104 ? 0.914 -0.327 6.131 1.00 86.62 104 ASN A CA 1
ATOM 794 C C . ASN A 1 104 ? 0.725 -1.624 6.945 1.00 86.62 104 ASN A C 1
ATOM 796 O O . ASN A 1 104 ? -0.164 -1.699 7.797 1.00 86.62 104 ASN A O 1
ATOM 800 N N . ALA A 1 105 ? 1.621 -2.606 6.780 1.00 84.38 105 ALA A N 1
ATOM 801 C CA . ALA A 1 105 ? 1.654 -3.837 7.574 1.00 84.38 105 ALA A CA 1
ATOM 802 C C . ALA A 1 105 ? 1.874 -3.549 9.061 1.00 84.38 105 ALA A C 1
ATOM 804 O O . ALA A 1 105 ? 1.112 -4.008 9.913 1.00 84.38 105 ALA A O 1
ATOM 805 N N . LEU A 1 106 ? 2.888 -2.741 9.382 1.00 83.69 106 LEU A N 1
ATOM 806 C CA . LEU A 1 106 ? 3.183 -2.337 10.756 1.00 83.69 106 LEU A CA 1
ATOM 807 C C . LEU A 1 106 ? 2.012 -1.562 11.371 1.00 83.69 106 LEU A C 1
ATOM 809 O O . LEU A 1 106 ? 1.674 -1.774 12.535 1.00 83.69 106 LEU A O 1
ATOM 813 N N . GLY A 1 107 ? 1.344 -0.715 10.586 1.00 76.56 107 GLY A N 1
ATOM 814 C CA . GLY A 1 107 ? 0.140 -0.003 11.002 1.00 76.56 107 GLY A CA 1
ATOM 815 C C . GLY A 1 107 ? -1.029 -0.924 11.345 1.00 76.56 107 GLY A C 1
ATOM 816 O O . GLY A 1 107 ? -1.695 -0.690 12.358 1.00 76.56 107 GLY A O 1
ATOM 817 N N . LEU A 1 108 ? -1.219 -1.999 10.572 1.00 75.56 108 LEU A N 1
ATOM 818 C CA . LEU A 1 108 ? -2.200 -3.049 10.850 1.00 75.56 108 LEU A CA 1
ATOM 819 C C . LEU A 1 108 ? -1.856 -3.823 12.134 1.00 75.56 108 LEU A C 1
ATOM 821 O O . LEU A 1 108 ? -2.695 -3.932 13.028 1.00 75.56 108 LEU A O 1
ATOM 825 N N . PHE A 1 109 ? -0.621 -4.322 12.258 1.00 77.06 109 PHE A N 1
ATOM 826 C CA . PHE A 1 109 ? -0.196 -5.143 13.401 1.00 77.06 109 PHE A CA 1
ATOM 827 C C . PHE A 1 109 ? -0.166 -4.359 14.716 1.00 77.06 109 PHE A C 1
ATOM 829 O O . PHE A 1 109 ? -0.587 -4.857 15.761 1.00 77.06 109 PHE A O 1
ATOM 836 N N . MET A 1 110 ? 0.309 -3.114 14.678 1.00 74.00 110 MET A N 1
ATOM 837 C CA . MET A 1 110 ? 0.407 -2.267 15.868 1.00 74.00 110 MET A CA 1
ATOM 838 C C . MET A 1 110 ? -0.897 -1.514 16.167 1.00 74.00 110 MET A C 1
ATOM 840 O O . MET A 1 110 ? -0.988 -0.863 17.211 1.00 74.00 110 MET A O 1
ATOM 844 N N . ASN A 1 111 ? -1.901 -1.593 15.281 1.00 67.19 111 ASN A N 1
ATOM 845 C CA . ASN A 1 111 ? -3.189 -0.896 15.375 1.00 67.19 111 ASN A CA 1
ATOM 846 C C . ASN A 1 111 ? -3.021 0.606 15.710 1.00 67.19 111 ASN A C 1
ATOM 848 O O . ASN A 1 111 ? -3.743 1.197 16.521 1.00 67.19 111 ASN A O 1
ATOM 852 N N . LYS A 1 112 ? -1.986 1.224 15.123 1.00 70.69 112 LYS A N 1
ATOM 853 C CA . LYS A 1 112 ? -1.606 2.626 15.334 1.00 70.69 112 LYS A CA 1
ATOM 854 C C . LYS A 1 112 ? -1.941 3.420 14.077 1.00 70.69 112 LYS A C 1
ATOM 856 O O . LYS A 1 112 ? -1.319 3.233 13.036 1.00 70.69 112 LYS A O 1
ATOM 861 N N . TRP A 1 113 ? -2.827 4.402 14.222 1.00 69.94 113 TRP A N 1
ATOM 862 C CA . TRP A 1 113 ? -3.240 5.309 13.145 1.00 69.94 113 TRP A CA 1
ATOM 863 C C . TRP A 1 113 ? -2.085 6.009 12.413 1.00 69.94 113 TRP A C 1
ATOM 865 O O . TRP A 1 113 ? -2.214 6.334 11.240 1.00 69.94 113 TRP A O 1
ATOM 875 N N . GLY A 1 114 ? -0.956 6.237 13.091 1.00 75.88 114 GLY A N 1
ATOM 876 C CA . GLY A 1 114 ? 0.147 7.034 12.556 1.00 75.88 114 GLY A CA 1
ATOM 877 C C . GLY A 1 114 ? 0.891 6.289 11.459 1.00 75.88 114 GLY A C 1
ATOM 878 O O . GLY A 1 114 ? 1.187 6.866 10.427 1.00 75.88 114 GLY A O 1
ATOM 879 N N . PHE A 1 115 ? 1.106 4.987 11.647 1.00 80.50 115 PHE A N 1
ATOM 880 C CA . PHE A 1 115 ? 1.831 4.153 10.691 1.00 80.50 115 PHE A CA 1
ATOM 881 C C . PHE A 1 115 ? 1.044 3.946 9.391 1.00 80.50 115 PHE A C 1
ATOM 883 O O . PHE A 1 115 ? 1.632 3.990 8.315 1.00 80.50 115 PHE A O 1
ATOM 890 N N . VAL A 1 116 ? -0.287 3.814 9.473 1.00 80.00 116 VAL A N 1
ATOM 891 C CA . VAL A 1 116 ? -1.141 3.725 8.274 1.00 80.00 116 VAL A CA 1
ATOM 892 C C . VAL A 1 116 ? -1.182 5.050 7.514 1.00 80.00 116 VAL A C 1
ATOM 894 O O . VAL A 1 116 ? -1.142 5.040 6.288 1.00 80.00 116 VAL A O 1
ATOM 897 N N . LEU A 1 117 ? -1.194 6.193 8.215 1.00 83.56 117 LEU A N 1
ATOM 898 C CA . LEU A 1 117 ? -1.111 7.501 7.560 1.00 83.56 117 LEU A CA 1
ATOM 899 C C . LEU A 1 117 ? 0.224 7.669 6.823 1.00 83.56 117 LEU A C 1
ATOM 901 O O . LEU A 1 117 ? 0.234 8.101 5.674 1.00 83.56 117 LEU A O 1
ATOM 905 N N . THR A 1 118 ? 1.334 7.282 7.457 1.00 87.44 118 THR A N 1
ATOM 906 C CA . THR A 1 118 ? 2.651 7.301 6.814 1.00 87.44 118 THR A CA 1
ATOM 907 C C . THR A 1 118 ? 2.652 6.416 5.566 1.00 87.44 118 THR A C 1
ATOM 909 O O . THR A 1 118 ? 3.013 6.897 4.500 1.00 87.44 118 THR A O 1
ATOM 912 N N . GLY A 1 119 ? 2.151 5.177 5.646 1.00 83.75 119 GLY A N 1
ATOM 913 C CA . GLY A 1 119 ? 2.028 4.289 4.481 1.00 83.75 119 GLY A CA 1
ATOM 914 C C . GLY A 1 119 ? 1.203 4.893 3.335 1.00 83.75 119 GLY A C 1
ATOM 915 O O . GLY A 1 119 ? 1.637 4.863 2.186 1.00 83.75 119 GLY A O 1
ATOM 916 N N . ALA A 1 120 ? 0.066 5.528 3.640 1.00 84.69 120 ALA A N 1
ATOM 917 C CA . ALA A 1 120 ? -0.765 6.207 2.641 1.00 84.69 120 ALA A CA 1
ATOM 918 C C . ALA A 1 120 ? -0.035 7.374 1.948 1.00 84.69 120 ALA A C 1
ATOM 920 O O . ALA A 1 120 ? -0.145 7.538 0.732 1.00 84.69 120 ALA A O 1
ATOM 921 N N . ILE A 1 121 ? 0.746 8.158 2.700 1.00 88.88 121 ILE A N 1
ATOM 922 C CA . ILE A 1 121 ? 1.574 9.236 2.140 1.00 88.88 121 ILE A CA 1
ATOM 923 C C . ILE A 1 121 ? 2.684 8.658 1.256 1.00 88.88 121 ILE A C 1
ATOM 925 O O . ILE A 1 121 ? 2.926 9.190 0.175 1.00 88.88 121 ILE A O 1
ATOM 929 N N . LEU A 1 122 ? 3.330 7.556 1.656 1.00 88.12 122 LEU A N 1
ATOM 930 C CA . LEU A 1 122 ? 4.345 6.916 0.814 1.00 88.12 122 LEU A CA 1
ATOM 931 C C . LEU A 1 122 ? 3.759 6.379 -0.500 1.00 88.12 122 LEU A C 1
ATOM 933 O O . LEU A 1 122 ? 4.415 6.514 -1.531 1.00 88.12 122 LEU A O 1
ATOM 937 N N . TYR A 1 123 ? 2.524 5.863 -0.507 1.00 86.69 123 TYR A N 1
ATOM 938 C CA . TYR A 1 123 ? 1.835 5.532 -1.762 1.00 86.69 123 TYR A CA 1
ATOM 939 C C . TYR A 1 123 ? 1.615 6.768 -2.649 1.00 86.69 123 TYR A C 1
ATOM 941 O O . TYR A 1 123 ? 1.749 6.681 -3.869 1.00 86.69 123 TYR A O 1
ATOM 949 N N . ALA A 1 124 ? 1.335 7.937 -2.063 1.00 86.25 124 ALA A N 1
ATOM 950 C CA . ALA A 1 124 ? 1.209 9.185 -2.820 1.00 86.25 124 ALA A CA 1
ATOM 951 C C . ALA A 1 124 ? 2.546 9.653 -3.410 1.00 86.25 124 ALA A C 1
ATOM 953 O O . ALA A 1 124 ? 2.599 10.045 -4.575 1.00 86.25 124 ALA A O 1
ATOM 954 N N . VAL A 1 125 ? 3.636 9.550 -2.648 1.00 87.44 125 VAL A N 1
ATOM 955 C CA . VAL A 1 125 ? 4.986 9.843 -3.156 1.00 87.44 125 VAL A CA 1
ATOM 956 C C . VAL A 1 125 ? 5.364 8.869 -4.275 1.00 87.44 125 VAL A C 1
ATOM 958 O O . VAL A 1 125 ? 5.880 9.301 -5.306 1.00 87.44 125 VAL A O 1
ATOM 961 N N . ALA A 1 126 ? 5.048 7.578 -4.122 1.00 85.94 126 ALA A N 1
ATOM 962 C CA . ALA A 1 126 ? 5.275 6.576 -5.158 1.00 85.94 126 ALA A CA 1
ATOM 963 C C . ALA A 1 126 ? 4.523 6.919 -6.458 1.00 85.94 126 ALA A C 1
ATOM 965 O O . ALA A 1 126 ? 5.108 6.812 -7.536 1.00 85.94 126 ALA A O 1
ATOM 966 N N . LEU A 1 127 ? 3.272 7.393 -6.376 1.00 84.88 127 LEU A N 1
ATOM 967 C CA . LEU A 1 127 ? 2.514 7.840 -7.553 1.00 84.88 127 LEU A CA 1
ATOM 968 C C . LEU A 1 127 ? 3.161 9.019 -8.282 1.00 84.88 127 LEU A C 1
ATOM 970 O O . LEU A 1 127 ? 3.196 9.024 -9.511 1.00 84.88 127 LEU A O 1
ATOM 974 N N . ILE A 1 128 ? 3.664 10.011 -7.545 1.00 84.94 128 ILE A N 1
ATOM 975 C CA . ILE A 1 128 ? 4.297 11.196 -8.141 1.00 84.94 128 ILE A CA 1
ATOM 976 C C . ILE A 1 128 ? 5.585 10.807 -8.872 1.00 84.94 128 ILE A C 1
ATOM 978 O O . ILE A 1 128 ? 5.869 11.338 -9.944 1.00 84.94 128 ILE A O 1
ATOM 982 N N . LEU A 1 129 ? 6.348 9.865 -8.311 1.00 82.12 129 LEU A N 1
ATOM 983 C CA . LEU A 1 129 ? 7.609 9.414 -8.894 1.00 82.12 129 LEU A CA 1
ATOM 984 C C . LEU A 1 129 ? 7.435 8.720 -10.247 1.00 82.12 129 LEU A C 1
ATOM 986 O O . LEU A 1 129 ? 8.311 8.831 -11.103 1.00 82.12 129 LEU A O 1
ATOM 990 N N . PHE A 1 130 ? 6.332 7.991 -10.440 1.00 76.94 130 PHE A N 1
ATOM 991 C CA . PHE A 1 130 ? 6.087 7.271 -11.688 1.00 76.94 130 PHE A CA 1
ATOM 992 C C . PHE A 1 130 ? 4.586 7.201 -12.030 1.00 76.94 130 PHE A C 1
ATOM 994 O O . PHE A 1 130 ? 3.929 6.187 -11.778 1.00 76.94 130 PHE A O 1
ATOM 1001 N N . PRO A 1 131 ? 4.032 8.258 -12.658 1.00 74.31 131 PRO A N 1
ATOM 1002 C CA . PRO A 1 131 ? 2.592 8.382 -12.908 1.00 74.31 131 PRO A CA 1
ATOM 1003 C C . PRO A 1 131 ? 2.018 7.318 -13.851 1.00 74.31 131 PRO A C 1
ATOM 1005 O O . PRO A 1 131 ? 0.816 7.079 -13.863 1.00 74.31 131 PRO A O 1
ATOM 1008 N N . ILE A 1 132 ? 2.858 6.664 -14.656 1.00 75.31 132 ILE A N 1
ATOM 1009 C CA . ILE A 1 132 ? 2.414 5.677 -15.649 1.00 75.31 132 ILE A CA 1
ATOM 1010 C C . ILE A 1 132 ? 1.848 4.410 -14.975 1.00 75.31 132 ILE A C 1
ATOM 1012 O O . ILE A 1 132 ? 0.918 3.807 -15.503 1.00 75.31 132 ILE A O 1
ATOM 1016 N N . TYR A 1 133 ? 2.325 4.040 -13.779 1.00 67.88 133 TYR A N 1
ATOM 1017 C CA . TYR A 1 133 ? 1.833 2.879 -13.011 1.00 67.88 133 TYR A CA 1
ATOM 1018 C C . TYR A 1 133 ? 0.709 3.238 -12.010 1.00 67.88 133 TYR A C 1
ATOM 1020 O O . TYR A 1 133 ? 0.469 2.546 -11.021 1.00 67.88 133 TYR A O 1
ATOM 1028 N N . PHE A 1 134 ? -0.018 4.328 -12.275 1.00 69.81 134 PHE A N 1
ATOM 1029 C CA . PHE A 1 134 ? -0.978 4.943 -11.355 1.00 69.81 134 PHE A CA 1
ATOM 1030 C C . PHE A 1 134 ? -2.160 4.062 -10.927 1.00 69.81 134 PHE A C 1
ATOM 1032 O O . PHE A 1 134 ? -2.609 4.138 -9.783 1.00 69.81 134 PHE A O 1
ATOM 1039 N N . ILE A 1 135 ? -2.677 3.236 -11.838 1.00 74.94 135 ILE A N 1
ATOM 1040 C CA . ILE A 1 135 ? -4.000 2.607 -11.690 1.00 74.94 135 ILE A CA 1
ATOM 1041 C C . ILE A 1 135 ? -4.054 1.626 -10.509 1.00 74.94 135 ILE A C 1
ATOM 1043 O O . ILE A 1 135 ? -5.078 1.535 -9.838 1.00 74.94 135 ILE A O 1
ATOM 1047 N N . PHE A 1 136 ? -2.959 0.922 -10.217 1.00 74.50 136 PHE A N 1
ATOM 1048 C CA . PHE A 1 136 ? -2.918 -0.039 -9.110 1.00 74.50 136 PHE A CA 1
ATOM 1049 C C . PHE A 1 136 ? -2.643 0.647 -7.766 1.00 74.50 136 PHE A C 1
ATOM 1051 O O . PHE A 1 136 ? -3.362 0.428 -6.789 1.00 74.50 136 PHE A O 1
ATOM 1058 N N . VAL A 1 137 ? -1.674 1.563 -7.735 1.00 79.12 137 VAL A N 1
ATOM 1059 C CA . VAL A 1 137 ? -1.236 2.231 -6.500 1.00 79.12 137 VAL A CA 1
ATOM 1060 C C . VAL A 1 137 ? -2.286 3.216 -5.965 1.00 79.12 137 VAL A C 1
ATOM 1062 O O . VAL A 1 137 ? -2.390 3.410 -4.752 1.00 79.12 137 VAL A O 1
ATOM 1065 N N . ILE A 1 138 ? -3.131 3.808 -6.822 1.00 84.19 138 ILE A N 1
ATOM 1066 C CA . ILE A 1 138 ? -4.221 4.674 -6.343 1.00 84.19 138 ILE A CA 1
ATOM 1067 C C . ILE A 1 138 ? -5.266 3.901 -5.529 1.00 84.19 138 ILE A C 1
ATOM 1069 O O . ILE A 1 138 ? -5.773 4.418 -4.533 1.00 84.19 138 ILE A O 1
ATOM 1073 N N . VAL A 1 139 ? -5.568 2.657 -5.908 1.00 85.19 139 VAL A N 1
ATOM 1074 C CA . VAL A 1 139 ? -6.526 1.824 -5.170 1.00 85.19 139 VAL A CA 1
ATOM 1075 C C . VAL A 1 139 ? -5.979 1.556 -3.767 1.00 85.19 139 VAL A C 1
ATOM 1077 O O . VAL A 1 139 ? -6.662 1.818 -2.777 1.00 85.19 139 VAL A O 1
ATOM 1080 N N . GLU A 1 140 ? -4.713 1.153 -3.658 1.00 83.25 140 GLU A N 1
ATOM 1081 C CA . GLU A 1 140 ? -4.028 0.941 -2.375 1.00 83.25 140 GLU A CA 1
ATOM 1082 C C . GLU A 1 140 ? -3.993 2.201 -1.506 1.00 83.25 140 GLU A C 1
ATOM 1084 O O . 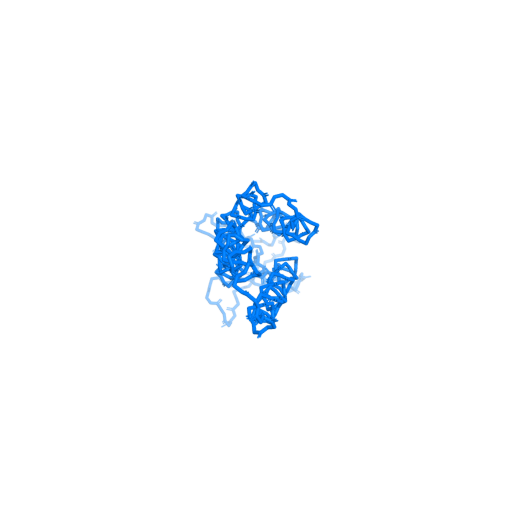GLU A 1 140 ? -4.233 2.129 -0.293 1.00 83.25 140 GLU A O 1
ATOM 1089 N N . MET A 1 141 ? -3.763 3.363 -2.120 1.00 84.06 141 MET A N 1
ATOM 1090 C CA . MET A 1 141 ? -3.807 4.650 -1.436 1.00 84.06 141 MET A CA 1
ATOM 1091 C C . MET A 1 141 ? -5.194 4.928 -0.850 1.00 84.06 141 MET A C 1
ATOM 1093 O O . MET A 1 141 ? -5.304 5.227 0.341 1.00 84.06 141 MET A O 1
ATOM 1097 N N . ILE A 1 142 ? -6.256 4.805 -1.655 1.00 84.81 142 ILE A N 1
ATOM 1098 C CA . ILE A 1 142 ? -7.631 5.071 -1.211 1.00 84.81 142 ILE A CA 1
ATOM 1099 C C . ILE A 1 142 ? -8.007 4.121 -0.073 1.00 84.81 142 ILE A C 1
ATOM 1101 O O . ILE A 1 142 ? -8.494 4.577 0.964 1.00 84.81 142 ILE A O 1
ATOM 1105 N N . LEU A 1 143 ? -7.737 2.817 -0.210 1.00 81.94 143 LEU A N 1
ATOM 1106 C CA . LEU A 1 143 ? -8.031 1.859 0.858 1.00 81.94 143 LEU A CA 1
ATOM 1107 C C . LEU A 1 143 ? -7.228 2.147 2.136 1.00 81.94 143 LEU A C 1
ATOM 1109 O O . LEU A 1 143 ? -7.761 1.976 3.234 1.00 81.94 143 LEU A O 1
ATOM 1113 N N . SER A 1 144 ? -5.987 2.626 2.021 1.00 79.50 144 SER A N 1
ATOM 1114 C CA . SER A 1 144 ? -5.169 3.007 3.181 1.00 79.50 144 SER A CA 1
ATOM 1115 C C . SER A 1 144 ? -5.708 4.268 3.873 1.00 79.50 144 SER A C 1
ATOM 1117 O O . SER A 1 144 ? -5.791 4.301 5.103 1.00 79.50 144 SER A O 1
ATOM 1119 N N . PHE A 1 145 ? -6.182 5.270 3.119 1.00 80.38 145 PHE A N 1
ATOM 1120 C CA . PHE A 1 145 ? -6.877 6.441 3.680 1.00 80.38 145 PHE A CA 1
ATOM 1121 C C . PHE A 1 145 ? -8.205 6.073 4.349 1.00 80.38 145 PHE A C 1
ATOM 1123 O O . PHE A 1 145 ? -8.505 6.551 5.446 1.00 80.38 145 PHE A O 1
ATOM 1130 N N . VAL A 1 146 ? -8.993 5.192 3.728 1.00 79.06 146 VAL A N 1
ATOM 1131 C CA . VAL A 1 146 ? -10.239 4.678 4.313 1.00 79.06 146 VAL A CA 1
ATOM 1132 C C . VAL A 1 146 ? -9.944 3.882 5.589 1.00 79.06 146 VAL A C 1
ATOM 1134 O O . VAL A 1 146 ? -10.631 4.055 6.598 1.00 79.06 146 VAL A O 1
ATOM 1137 N N . GLY A 1 147 ? -8.886 3.068 5.587 1.00 71.06 147 GLY A N 1
ATOM 1138 C CA . GLY A 1 147 ? -8.396 2.354 6.764 1.00 71.06 147 GLY A CA 1
ATOM 1139 C C . GLY A 1 147 ? -7.979 3.286 7.907 1.00 71.06 147 GLY A C 1
ATOM 1140 O O . GLY A 1 147 ? -8.328 3.045 9.064 1.00 71.06 147 GLY A O 1
ATOM 1141 N N . PHE A 1 148 ? -7.313 4.401 7.593 1.00 73.38 148 PHE A N 1
ATOM 1142 C CA . PHE A 1 148 ? -7.007 5.456 8.562 1.00 73.38 148 PHE A CA 1
ATOM 1143 C C . PHE A 1 148 ? -8.273 6.099 9.152 1.00 73.38 148 PHE A C 1
ATOM 1145 O O . PHE A 1 148 ? -8.373 6.266 10.372 1.00 73.38 148 PHE A O 1
ATOM 1152 N N . ALA A 1 149 ? -9.262 6.422 8.314 1.00 70.00 149 ALA A N 1
ATOM 1153 C CA . ALA A 1 149 ? -10.517 7.024 8.762 1.00 70.00 149 ALA A CA 1
ATOM 1154 C C . ALA A 1 149 ? -11.309 6.097 9.704 1.00 70.00 149 ALA A C 1
ATOM 1156 O O . ALA A 1 149 ? -11.879 6.570 10.691 1.00 70.00 149 ALA A O 1
ATOM 1157 N N . GLN A 1 150 ? -11.299 4.783 9.451 1.00 66.25 150 GLN A N 1
ATOM 1158 C CA . GLN A 1 150 ? -11.929 3.793 10.332 1.00 66.25 150 GLN A CA 1
ATOM 1159 C C . GLN A 1 150 ? -11.236 3.718 11.701 1.00 66.25 150 GLN A C 1
ATOM 1161 O O . GLN A 1 150 ? -11.910 3.773 12.728 1.00 66.25 150 GLN A O 1
ATOM 1166 N N . MET A 1 151 ? -9.899 3.737 11.742 1.00 64.81 151 MET A N 1
ATOM 1167 C CA . MET A 1 151 ? -9.145 3.724 13.005 1.00 64.81 151 MET A CA 1
ATOM 1168 C C . MET A 1 151 ? -9.327 4.976 13.864 1.00 64.81 151 MET A C 1
ATOM 1170 O O . MET A 1 151 ? -9.251 4.898 15.091 1.00 64.81 151 MET A O 1
ATOM 1174 N N . LYS A 1 152 ? -9.543 6.143 13.246 1.00 56.91 152 LYS A N 1
ATOM 1175 C CA . LYS A 1 152 ? -9.819 7.381 13.987 1.00 56.91 152 LYS A CA 1
ATOM 1176 C C . LYS A 1 152 ? -11.197 7.346 14.653 1.00 56.91 152 LYS A C 1
ATOM 1178 O O . LYS A 1 152 ? -11.361 7.935 15.713 1.00 56.91 152 LYS A O 1
ATOM 1183 N N . LYS A 1 153 ? -12.164 6.643 14.056 1.00 50.50 153 LYS A N 1
ATOM 1184 C CA . LYS A 1 153 ? -13.539 6.526 14.566 1.00 50.50 153 LYS A CA 1
ATOM 1185 C C . LYS A 1 153 ? -13.633 5.649 15.823 1.00 50.50 153 LYS A C 1
ATOM 1187 O O . LYS A 1 153 ? -14.547 5.823 16.623 1.00 50.50 153 LYS A O 1
ATOM 1192 N N . ASP A 1 154 ? -12.665 4.750 16.007 1.00 48.78 154 ASP A N 1
ATOM 1193 C CA . ASP A 1 154 ? -12.578 3.842 17.152 1.00 48.78 154 ASP A CA 1
ATOM 1194 C C . ASP A 1 154 ? -11.792 4.399 18.353 1.00 48.78 154 ASP A C 1
ATOM 1196 O O . ASP A 1 154 ? -11.728 3.728 19.381 1.00 48.78 154 ASP A O 1
ATOM 1200 N N . LYS A 1 155 ? -11.271 5.634 18.343 1.00 43.38 155 LYS A N 1
ATOM 1201 C CA . LYS A 1 155 ? -10.791 6.301 19.577 1.00 43.38 155 LYS A CA 1
ATOM 1202 C C . LYS A 1 155 ? -11.760 7.360 20.053 1.00 43.38 155 LYS A C 1
ATOM 1204 O O . LYS A 1 155 ? -12.078 7.276 21.259 1.00 43.38 155 LYS A O 1
#

Foldseek 3Di:
DADPPPRDDWDDDPPDPQWTADPVVRAIWGQDPVRDTDGPQDPDQQVLLVVLLVLLVVVLVVVVVVLVVLCVPDDDPVSNVVSVVVCVLLVVLSVLSVVLSVLSVCCRVVVDLVSLVVSLVSLVVSCVSPVVVVPSSVSSSVSSVVSSVVSVVSD

Organism: NCBI:txid154046

Secondary structure (DSSP, 8-state):
-B-TTT-PBPEEPTTSTTEEEETTTTEEEEEPTTS-EEPPPP----HHHHHHHHHHHHHHHHHHHHHHHHHHT--SHHHHHHHHHHHHHHHHHHHHHHHHHHHHHHHHHHT-HHHHHHHHHHHHHHHHH-GGGHHHHHHHHHHHHHHHHHHHHT-

Sequence (155 aa):
MKCPKCGNELRAAKNKEGYYVCDACDSYYKKRSNDACEKPKEKKINVCVLISLIFGVLYLIYCAFYWSGTISDTVGTAQKVGVAIATTLVIPHIAMTALAVVFNALGLFMNKWGFVLTGAILYAVALILFPIYFIFVIVEMILSFVGFAQMKKDK

Radius of gyration: 24.23 Å; chains: 1; bounding box: 53×24×69 Å

pLDDT: mean 77.91, std 10.41, range [43.38, 90.44]